Protein AF-X1PTT6-F1 (afdb_monomer)

Secondary structure (DSSP, 8-state):
-EEEEEEEEEETTTEEEEEEEEEEE--SSHHHHHHHHHHHTT--GGGSHHHHHHHHTTSS-TT----TT-------BPPHHHHHHHHHHHHHHHHHHHHHHHHHHHHHHHHHHHHHHHHHHHSS---TTS----HHHHHHHHHHHHHHHHHHHHHHHS--

Solvent-accessible surface area (backbone atoms only — not comparable to full-atom values): 9635 Å² total; per-residue (Å²): 112,47,84,27,49,67,40,65,29,44,53,44,96,81,70,31,53,80,39,84,61,71,40,76,48,79,58,92,47,71,67,59,42,52,38,50,53,27,50,53,59,68,38,61,44,73,74,39,72,66,54,33,49,36,48,74,69,66,74,53,71,86,76,73,77,81,74,82,86,72,73,91,53,85,62,54,70,53,58,69,65,59,57,50,51,50,52,52,49,52,53,49,48,56,59,46,46,64,60,42,50,66,52,49,54,52,50,49,51,52,50,53,50,50,52,51,51,46,36,72,74,64,77,57,86,87,72,98,85,65,82,89,82,55,73,70,58,52,53,55,50,52,52,48,62,64,46,46,61,55,53,55,49,52,57,62,64,67,70,114

Radius of gyration: 27.52 Å; Cα contacts (8 Å, |Δi|>4): 112; chains: 1; bounding box: 40×68×64 Å

pLDDT: mean 74.13, std 15.96, range [41.75, 94.25]

Mean predicted aligned error: 15.8 Å

Structure (mmCIF, N/CA/C/O backbone):
data_AF-X1PTT6-F1
#
_entry.id   AF-X1PTT6-F1
#
loop_
_atom_site.group_PDB
_atom_site.id
_atom_site.type_symbol
_atom_site.label_atom_id
_atom_site.label_alt_id
_atom_site.label_comp_id
_atom_site.label_asym_id
_atom_site.label_entity_id
_atom_site.label_seq_id
_atom_site.pdbx_PDB_ins_code
_atom_site.Cartn_x
_atom_site.Cartn_y
_atom_site.Cartn_z
_atom_site.occupancy
_atom_site.B_iso_or_equiv
_atom_site.auth_seq_id
_atom_site.auth_comp_id
_atom_site.auth_asym_id
_atom_site.auth_atom_id
_atom_site.pdbx_PDB_model_num
ATOM 1 N N . VAL A 1 1 ? -16.752 -2.953 -1.616 1.00 89.94 1 VAL A N 1
ATOM 2 C CA . VAL A 1 1 ? -16.336 -4.168 -2.357 1.00 89.94 1 VAL A CA 1
ATOM 3 C C . VAL A 1 1 ? -14.843 -4.096 -2.610 1.00 89.94 1 VAL A C 1
ATOM 5 O O . VAL A 1 1 ? -14.376 -3.036 -3.015 1.00 89.94 1 VAL A O 1
ATOM 8 N N . VAL A 1 2 ? -14.113 -5.180 -2.359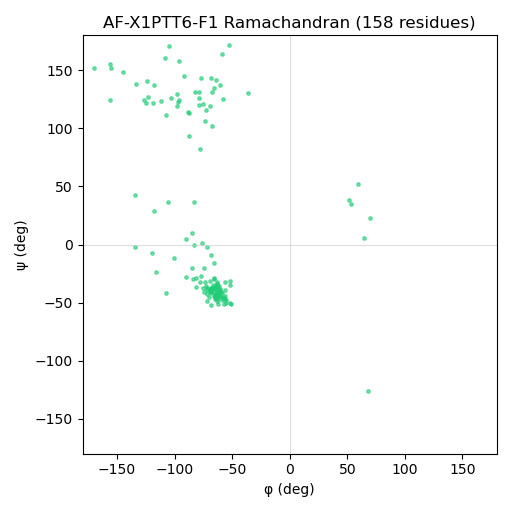 1.00 92.38 2 VAL A N 1
ATOM 9 C CA . VAL A 1 2 ? -12.686 -5.317 -2.683 1.00 92.38 2 VAL A CA 1
ATOM 10 C C . VAL A 1 2 ? -12.516 -6.539 -3.576 1.00 92.38 2 VAL A C 1
ATOM 12 O O . VAL A 1 2 ? -12.976 -7.627 -3.229 1.00 92.38 2 VAL A O 1
ATOM 15 N N . ASP A 1 3 ? -11.861 -6.339 -4.716 1.00 93.50 3 ASP A N 1
ATOM 16 C CA . ASP A 1 3 ? -11.485 -7.404 -5.641 1.00 93.50 3 ASP A CA 1
ATOM 17 C C . ASP A 1 3 ? -10.030 -7.814 -5.395 1.00 93.50 3 ASP A C 1
ATOM 19 O O . ASP A 1 3 ? -9.114 -6.991 -5.436 1.00 93.50 3 ASP A O 1
ATOM 23 N N . GLY A 1 4 ? -9.845 -9.097 -5.112 1.00 90.94 4 GLY A N 1
ATOM 24 C CA . GLY A 1 4 ? -8.566 -9.765 -4.973 1.00 90.94 4 GLY A CA 1
ATOM 25 C C . GLY A 1 4 ? -8.567 -11.095 -5.720 1.00 90.94 4 GLY A C 1
ATOM 26 O O . GLY A 1 4 ? -8.078 -12.091 -5.180 1.00 90.94 4 GLY A O 1
ATOM 27 N N . ILE A 1 5 ? -9.116 -11.168 -6.937 1.00 92.88 5 ILE 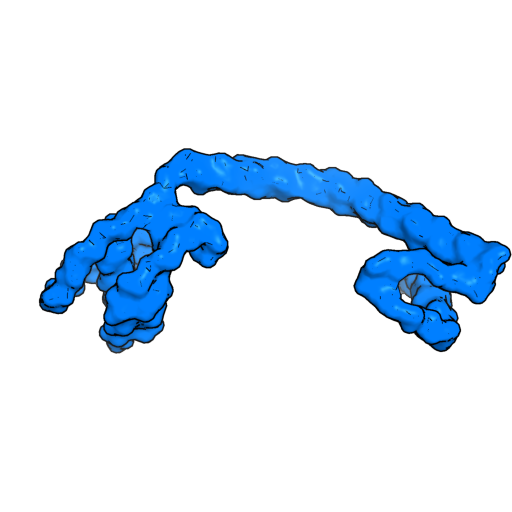A N 1
ATOM 28 C CA . ILE A 1 5 ? -8.956 -12.360 -7.791 1.00 92.88 5 ILE A CA 1
ATOM 29 C C . ILE A 1 5 ? -7.463 -12.610 -8.051 1.00 92.88 5 ILE A C 1
ATOM 31 O O . ILE A 1 5 ? -6.961 -13.717 -7.821 1.00 92.88 5 ILE A O 1
ATOM 35 N N . TYR A 1 6 ? -6.744 -11.549 -8.420 1.00 92.44 6 TYR A N 1
ATOM 36 C CA . TYR A 1 6 ? -5.285 -11.504 -8.475 1.00 92.44 6 TYR A CA 1
ATOM 37 C C . TYR A 1 6 ? -4.764 -10.440 -7.509 1.00 92.44 6 TYR A C 1
ATOM 39 O O . TYR A 1 6 ? -5.089 -9.262 -7.629 1.00 92.44 6 TYR A O 1
ATOM 47 N N . SER A 1 7 ? -3.931 -10.866 -6.567 1.00 91.94 7 SER A N 1
ATOM 48 C CA . SER A 1 7 ? -3.203 -10.000 -5.641 1.00 91.94 7 SER A CA 1
ATOM 49 C C . SER A 1 7 ? -1.732 -9.903 -6.041 1.00 91.94 7 SER A C 1
ATOM 51 O O . SER A 1 7 ? -1.262 -10.645 -6.903 1.00 91.94 7 SER A O 1
ATOM 53 N N . MET A 1 8 ? -0.983 -9.003 -5.404 1.00 91.94 8 MET A N 1
ATOM 54 C CA . MET A 1 8 ? 0.457 -8.858 -5.627 1.00 91.94 8 MET A CA 1
ATOM 55 C C . MET A 1 8 ? 1.237 -8.991 -4.324 1.00 91.94 8 MET A C 1
ATOM 57 O O . MET A 1 8 ? 0.831 -8.460 -3.289 1.00 91.94 8 MET A O 1
ATOM 61 N N . GLU A 1 9 ? 2.383 -9.656 -4.399 1.00 90.50 9 GLU A N 1
ATOM 62 C CA . GLU A 1 9 ? 3.334 -9.816 -3.301 1.00 90.50 9 GLU A CA 1
ATOM 63 C C . GLU A 1 9 ? 4.606 -8.993 -3.516 1.00 90.50 9 GLU A C 1
ATOM 65 O O . GLU A 1 9 ? 4.934 -8.580 -4.627 1.00 90.50 9 GLU A O 1
ATOM 70 N N . GLY A 1 10 ? 5.350 -8.732 -2.441 1.00 88.50 10 GLY A N 1
ATOM 71 C CA . GLY A 1 10 ? 6.613 -8.005 -2.520 1.00 88.50 10 GLY A CA 1
ATOM 72 C C . GLY A 1 10 ? 6.429 -6.535 -2.907 1.00 88.50 10 GLY A C 1
ATOM 73 O O . GLY A 1 10 ? 5.710 -5.794 -2.233 1.00 88.50 10 GLY A O 1
ATOM 74 N N . ALA A 1 11 ? 7.128 -6.084 -3.952 1.00 84.25 11 ALA A N 1
ATOM 75 C CA . ALA A 1 11 ? 7.203 -4.678 -4.367 1.00 84.25 11 ALA A CA 1
ATOM 76 C C . ALA A 1 11 ? 6.010 -4.222 -5.239 1.00 84.25 11 ALA A C 1
ATOM 78 O O . ALA A 1 11 ? 6.152 -3.397 -6.147 1.00 84.25 11 ALA A O 1
ATOM 79 N N . GLY A 1 12 ? 4.810 -4.727 -4.938 1.00 82.38 12 GLY A N 1
ATOM 80 C CA . GLY A 1 12 ? 3.568 -4.249 -5.543 1.00 82.38 12 GLY A CA 1
ATOM 81 C C . GLY A 1 12 ? 3.315 -2.748 -5.285 1.00 82.38 12 GLY A C 1
ATOM 82 O O . GLY A 1 12 ? 3.940 -2.138 -4.409 1.00 82.38 12 GLY A O 1
ATOM 83 N N . PRO A 1 13 ? 2.403 -2.106 -6.038 1.00 79.94 13 PRO A N 1
ATOM 84 C CA . PRO A 1 13 ? 1.510 -2.688 -7.046 1.00 79.94 13 PRO A CA 1
ATOM 85 C C . PRO A 1 13 ? 2.091 -2.708 -8.475 1.00 79.94 13 PRO A C 1
ATOM 87 O O . PRO A 1 13 ? 1.376 -3.029 -9.412 1.00 79.94 13 PRO A O 1
ATOM 90 N N . SER A 1 14 ? 3.348 -2.302 -8.679 1.00 81.25 14 SER A N 1
ATOM 91 C CA . SER A 1 14 ? 3.949 -2.224 -10.025 1.00 81.25 14 SER A CA 1
ATOM 92 C C . SER A 1 14 ? 4.985 -3.314 -10.279 1.00 81.25 14 SER A C 1
ATOM 94 O O . SER A 1 14 ? 4.970 -3.909 -11.346 1.00 81.25 14 SER A O 1
ATOM 96 N N . ASP A 1 15 ? 5.831 -3.605 -9.287 1.00 84.38 15 ASP A N 1
ATOM 97 C CA . ASP A 1 15 ? 6.974 -4.522 -9.415 1.00 84.38 15 ASP A CA 1
ATOM 98 C C . ASP A 1 15 ? 6.826 -5.730 -8.469 1.00 84.38 15 ASP A C 1
ATOM 100 O O . ASP A 1 15 ? 7.803 -6.249 -7.933 1.00 84.38 15 ASP A O 1
ATOM 104 N N . GLY A 1 16 ? 5.583 -6.108 -8.164 1.00 85.81 16 GLY A N 1
ATOM 105 C CA . GLY A 1 16 ? 5.266 -7.234 -7.286 1.00 85.81 16 GLY A CA 1
ATOM 106 C C . GLY A 1 16 ? 4.971 -8.515 -8.058 1.00 85.81 16 GLY A C 1
ATOM 107 O O . GLY A 1 16 ? 4.561 -8.466 -9.216 1.00 85.81 16 GLY A O 1
ATOM 108 N N . ASP A 1 17 ? 5.117 -9.653 -7.387 1.00 90.62 17 ASP A N 1
ATOM 109 C CA . ASP A 1 17 ? 4.796 -10.959 -7.959 1.00 90.62 17 ASP A CA 1
ATOM 110 C C . ASP A 1 17 ? 3.278 -11.174 -7.923 1.00 90.62 17 ASP A C 1
ATOM 112 O O . ASP A 1 17 ? 2.650 -11.049 -6.868 1.00 90.62 17 ASP A O 1
ATOM 116 N N . LEU A 1 18 ? 2.669 -11.482 -9.071 1.00 92.25 18 LEU A N 1
ATOM 117 C CA . LEU A 1 18 ? 1.240 -11.788 -9.151 1.00 92.25 18 LEU A CA 1
ATOM 118 C C . LEU A 1 18 ? 0.931 -13.108 -8.437 1.00 92.25 18 LEU A C 1
ATOM 120 O O . LEU A 1 18 ? 1.544 -14.141 -8.707 1.00 92.25 18 LEU A O 1
ATOM 124 N N . ARG A 1 19 ? -0.091 -13.092 -7.583 1.00 90.44 19 ARG A N 1
ATOM 125 C CA . ARG A 1 19 ? -0.613 -14.262 -6.879 1.00 90.44 19 ARG A CA 1
ATOM 126 C C . ARG A 1 19 ? -2.112 -14.375 -7.110 1.00 90.44 19 ARG A C 1
ATOM 128 O O . ARG A 1 19 ? -2.868 -13.463 -6.790 1.00 90.44 19 ARG A O 1
ATOM 135 N N . LYS A 1 20 ? -2.561 -15.521 -7.623 1.00 92.38 20 LYS A N 1
ATOM 136 C CA . LYS A 1 20 ? -3.992 -15.822 -7.723 1.00 92.38 20 LYS A CA 1
ATOM 137 C C . LYS A 1 20 ? -4.541 -16.111 -6.324 1.00 92.38 20 LYS A C 1
ATOM 139 O O . LYS A 1 20 ? -4.111 -17.068 -5.683 1.00 92.38 20 LYS A O 1
ATOM 144 N N . THR A 1 21 ? -5.448 -15.264 -5.851 1.00 91.44 21 THR A N 1
ATOM 145 C CA . THR A 1 21 ? -6.006 -15.321 -4.489 1.00 91.44 21 THR A CA 1
ATOM 146 C C . THR A 1 21 ? -7.507 -15.600 -4.475 1.00 91.44 21 THR A C 1
ATOM 148 O O . THR A 1 21 ? -7.982 -16.164 -3.496 1.00 91.44 21 THR A O 1
ATOM 151 N N . ASN A 1 22 ? -8.235 -15.297 -5.562 1.00 92.38 22 ASN A N 1
ATOM 152 C CA . ASN A 1 22 ? -9.681 -15.546 -5.700 1.00 92.38 22 ASN A CA 1
ATOM 153 C C . ASN A 1 22 ? -10.519 -14.990 -4.531 1.00 92.38 22 ASN A C 1
ATOM 155 O O . ASN A 1 22 ? -11.468 -15.627 -4.079 1.00 92.38 22 ASN A O 1
ATOM 159 N N . ILE A 1 23 ? -10.156 -13.812 -4.025 1.00 89.88 23 ILE A N 1
ATOM 160 C CA . ILE A 1 23 ? -10.853 -13.160 -2.915 1.00 89.88 23 ILE A CA 1
ATOM 161 C C . ILE A 1 23 ? -11.813 -12.127 -3.487 1.00 89.88 23 ILE A C 1
ATOM 163 O O . ILE A 1 23 ? -11.409 -11.262 -4.259 1.00 89.88 23 ILE A O 1
ATOM 167 N N . LEU A 1 24 ? -13.064 -12.182 -3.053 1.00 91.69 24 LEU A N 1
ATOM 168 C CA . LEU A 1 24 ? -14.020 -11.097 -3.215 1.00 91.69 24 LEU A CA 1
ATOM 169 C C . LEU A 1 24 ? -14.553 -10.754 -1.832 1.00 91.69 24 LEU A C 1
ATOM 171 O O . LEU A 1 24 ? -15.088 -11.617 -1.139 1.00 91.69 24 LEU A O 1
ATOM 175 N N . LEU A 1 25 ? -14.372 -9.504 -1.421 1.00 91.06 25 LEU A N 1
ATOM 176 C CA . LEU A 1 25 ? -14.833 -9.027 -0.126 1.00 91.06 25 LEU A CA 1
ATOM 177 C C . LEU A 1 25 ? -15.967 -8.025 -0.325 1.00 91.06 25 LEU A C 1
ATOM 179 O O . LEU A 1 25 ? -15.815 -6.995 -0.991 1.00 91.06 25 LEU A O 1
ATOM 183 N N . PHE A 1 26 ? -17.095 -8.325 0.302 1.00 92.00 26 PHE A N 1
ATOM 184 C CA . PHE A 1 26 ? -18.283 -7.489 0.331 1.00 92.00 26 PHE A CA 1
ATOM 185 C C . PHE A 1 26 ? -18.557 -7.108 1.780 1.00 92.00 26 PHE A C 1
ATOM 187 O O . PHE A 1 26 ? -18.435 -7.940 2.672 1.00 92.00 26 PHE A O 1
ATOM 194 N N . GLY A 1 27 ? -18.902 -5.848 1.996 1.00 89.56 27 GLY A N 1
ATOM 195 C CA . GLY A 1 27 ? -19.252 -5.322 3.303 1.00 89.56 27 GLY A CA 1
ATOM 196 C C . GLY A 1 27 ? -20.144 -4.104 3.134 1.00 89.56 27 GLY A C 1
ATOM 197 O O . GLY A 1 27 ? -20.089 -3.425 2.101 1.00 89.56 27 GLY A O 1
ATOM 198 N N . ASP A 1 28 ? -20.984 -3.884 4.132 1.00 91.50 28 ASP A N 1
ATOM 199 C CA . ASP A 1 28 ? -21.899 -2.755 4.286 1.00 91.50 28 ASP A CA 1
ATOM 200 C C . ASP A 1 28 ? -21.242 -1.583 5.035 1.00 91.50 28 ASP 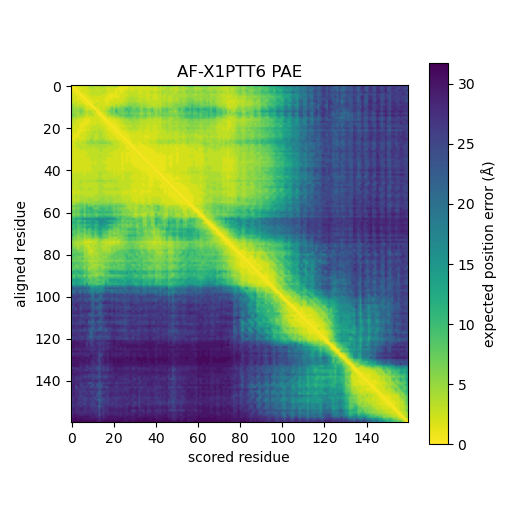A C 1
ATOM 202 O O . ASP A 1 28 ? -21.550 -0.426 4.749 1.00 91.50 28 ASP A O 1
ATOM 206 N N . ASP A 1 29 ? -20.268 -1.865 5.907 1.00 90.31 29 ASP A N 1
ATOM 207 C CA . ASP A 1 29 ? -19.363 -0.871 6.485 1.00 90.31 29 ASP A CA 1
ATOM 208 C C . ASP A 1 29 ? -18.007 -0.838 5.736 1.00 90.31 29 ASP A C 1
ATOM 210 O O . ASP A 1 29 ? -17.261 -1.829 5.710 1.00 90.31 29 ASP A O 1
ATOM 214 N N . PRO A 1 30 ? -17.624 0.304 5.128 1.00 90.75 30 PRO A N 1
ATOM 215 C CA . PRO A 1 30 ? -16.325 0.447 4.473 1.00 90.75 30 PRO A CA 1
ATOM 216 C C . PRO A 1 30 ? -15.135 0.323 5.438 1.00 90.75 30 PRO A C 1
ATOM 218 O O . PRO A 1 30 ? -14.078 -0.168 5.038 1.00 90.75 30 PRO A O 1
ATOM 221 N N . ILE A 1 31 ? -15.275 0.737 6.701 1.00 92.31 31 ILE A N 1
ATOM 222 C CA . ILE A 1 31 ? -14.194 0.665 7.693 1.00 92.31 31 ILE A CA 1
ATOM 223 C C . ILE A 1 31 ? -13.950 -0.790 8.094 1.00 92.31 31 ILE A C 1
ATOM 225 O O . ILE A 1 31 ? -12.801 -1.240 8.081 1.00 92.31 31 ILE A O 1
ATOM 229 N N . ALA A 1 32 ? -15.020 -1.519 8.413 1.00 90.88 32 ALA A N 1
ATOM 230 C CA . ALA A 1 32 ? -15.004 -2.962 8.639 1.00 90.88 32 ALA A CA 1
ATOM 231 C C . ALA A 1 32 ? -14.334 -3.706 7.476 1.00 90.88 32 ALA A C 1
ATOM 233 O O . ALA A 1 32 ? -13.373 -4.456 7.665 1.00 90.88 32 ALA A O 1
ATOM 234 N N . THR A 1 33 ? -14.770 -3.401 6.251 1.00 92.00 33 THR A N 1
ATOM 235 C CA . THR A 1 33 ? -14.229 -3.982 5.016 1.00 92.00 33 THR A CA 1
ATOM 236 C C . THR A 1 33 ? -12.712 -3.783 4.918 1.00 92.00 33 THR A C 1
ATOM 238 O O . THR A 1 33 ? -11.969 -4.739 4.686 1.00 92.00 33 THR A O 1
ATOM 241 N N . ASP A 1 34 ? -12.216 -2.568 5.160 1.00 93.31 34 ASP A N 1
ATOM 242 C CA . ASP A 1 34 ? -10.778 -2.274 5.137 1.00 93.31 34 ASP A CA 1
ATOM 243 C C . ASP A 1 34 ? -10.008 -2.984 6.267 1.00 93.31 34 ASP A C 1
ATOM 245 O O . ASP A 1 34 ? -8.861 -3.409 6.079 1.00 93.31 34 ASP A O 1
ATOM 249 N N . VAL A 1 35 ? -10.617 -3.135 7.448 1.00 92.75 35 VAL A N 1
ATOM 250 C CA . VAL A 1 35 ? -10.038 -3.888 8.574 1.00 92.75 35 VAL A CA 1
ATOM 251 C C . VAL A 1 35 ? -9.876 -5.362 8.213 1.00 92.75 35 VAL A C 1
ATOM 253 O O . VAL A 1 35 ? -8.809 -5.936 8.459 1.00 92.75 35 VAL A O 1
ATOM 256 N N . VAL A 1 36 ? -10.902 -5.969 7.616 1.00 91.44 36 VAL A N 1
ATOM 257 C CA . VAL A 1 36 ? -10.873 -7.360 7.149 1.00 91.44 36 VAL A CA 1
ATOM 258 C C . VAL A 1 36 ? -9.836 -7.525 6.038 1.00 91.44 36 VAL A C 1
ATOM 260 O O . VAL A 1 36 ? -8.999 -8.425 6.124 1.00 91.44 36 VAL A O 1
ATOM 263 N N . ALA A 1 37 ? -9.789 -6.616 5.061 1.00 91.88 37 ALA A N 1
ATOM 264 C CA . ALA A 1 37 ? -8.780 -6.631 4.002 1.00 91.88 37 ALA A CA 1
ATOM 265 C C . ALA A 1 37 ? -7.345 -6.536 4.558 1.00 91.88 37 ALA A C 1
ATOM 267 O O . ALA A 1 37 ? -6.456 -7.278 4.133 1.00 91.88 37 ALA A O 1
ATOM 268 N N . ALA A 1 38 ? -7.107 -5.678 5.557 1.00 91.75 38 ALA A N 1
ATOM 269 C CA . ALA A 1 38 ? -5.815 -5.589 6.239 1.00 91.75 38 ALA A CA 1
ATOM 270 C C . ALA A 1 38 ? -5.432 -6.908 6.928 1.00 91.75 38 ALA A C 1
ATOM 272 O O . ALA A 1 38 ? -4.291 -7.360 6.794 1.00 91.75 38 ALA A O 1
ATOM 273 N N . LYS A 1 39 ? -6.387 -7.545 7.619 1.00 90.06 39 LYS A N 1
ATOM 274 C CA . LYS A 1 39 ? -6.192 -8.850 8.268 1.00 90.06 39 LYS A CA 1
ATOM 275 C C . LYS A 1 39 ? -5.889 -9.953 7.245 1.00 90.06 39 LYS A C 1
ATOM 277 O O . LYS A 1 39 ? -4.934 -10.693 7.462 1.00 90.06 39 LYS A O 1
ATOM 282 N N . ILE A 1 40 ? -6.614 -10.004 6.121 1.00 90.25 40 ILE A N 1
ATOM 283 C CA . ILE A 1 40 ? -6.359 -10.926 4.995 1.00 90.25 40 ILE A CA 1
ATOM 284 C C . ILE A 1 40 ? -4.921 -10.772 4.479 1.00 90.25 40 ILE A C 1
ATOM 286 O O . ILE A 1 40 ? -4.231 -11.766 4.280 1.00 90.25 40 ILE A O 1
ATOM 290 N N . MET A 1 41 ? -4.433 -9.537 4.325 1.00 89.44 41 MET A N 1
ATOM 291 C CA . MET A 1 41 ? -3.053 -9.258 3.894 1.00 89.44 41 MET A CA 1
ATOM 292 C C . MET A 1 41 ? -1.980 -9.565 4.964 1.00 89.44 41 MET A C 1
ATOM 294 O O . MET A 1 41 ? -0.788 -9.357 4.724 1.00 89.44 41 MET A O 1
ATOM 298 N N . GLY A 1 42 ? -2.364 -10.003 6.168 1.00 88.62 42 GLY A N 1
ATOM 299 C CA . GLY A 1 42 ? -1.440 -10.206 7.290 1.00 88.62 42 GLY A CA 1
ATOM 300 C C . GLY A 1 42 ? -0.887 -8.897 7.872 1.00 88.62 42 GLY A C 1
ATOM 301 O O . GLY A 1 42 ? 0.183 -8.871 8.491 1.00 88.62 42 GLY A O 1
ATOM 302 N N . ILE A 1 43 ? -1.585 -7.779 7.667 1.00 89.56 43 ILE A N 1
ATOM 303 C CA . ILE A 1 43 ? -1.195 -6.455 8.152 1.00 89.56 43 ILE A CA 1
ATOM 304 C C . ILE A 1 43 ? -2.055 -6.107 9.365 1.00 89.56 43 ILE A C 1
ATOM 306 O O . ILE A 1 43 ? -3.280 -6.080 9.307 1.00 89.56 43 ILE A O 1
ATOM 310 N N . LYS A 1 44 ? -1.414 -5.758 10.488 1.00 90.38 44 LYS A N 1
ATOM 311 C CA . LYS A 1 44 ? -2.139 -5.225 11.652 1.00 90.38 44 LYS A CA 1
ATOM 312 C C . LYS A 1 44 ? -2.917 -3.964 11.231 1.00 90.38 44 LYS A C 1
ATOM 314 O O . LYS A 1 44 ? -2.260 -3.017 10.792 1.00 90.38 44 LYS A O 1
ATOM 319 N N . PRO A 1 45 ? -4.247 -3.874 11.441 1.00 92.44 45 PRO A N 1
ATOM 320 C CA . PRO A 1 45 ? -5.041 -2.702 11.051 1.00 92.44 45 PRO A CA 1
ATOM 321 C C . PRO A 1 45 ? -4.473 -1.373 11.572 1.00 92.44 45 PRO A C 1
ATOM 323 O O . PRO A 1 45 ? -4.447 -0.369 10.870 1.00 92.44 45 PRO A O 1
ATOM 326 N N . SER A 1 46 ? -3.887 -1.372 12.773 1.00 90.94 46 SER A N 1
ATOM 327 C CA . SER A 1 46 ? -3.235 -0.197 13.373 1.00 90.94 46 SER A CA 1
ATOM 328 C C . SER A 1 46 ? -1.976 0.301 12.643 1.00 90.94 46 SER A C 1
ATOM 330 O O . SER A 1 46 ? -1.536 1.426 12.893 1.00 90.94 46 SER A O 1
ATOM 332 N N . ARG A 1 47 ? -1.378 -0.507 11.757 1.00 91.06 47 ARG A N 1
ATOM 333 C CA . ARG A 1 47 ? -0.251 -0.105 10.897 1.00 91.06 47 ARG A CA 1
ATOM 334 C C . ARG A 1 47 ? -0.714 0.594 9.621 1.00 91.06 47 ARG A C 1
ATOM 336 O O . ARG A 1 47 ? 0.074 1.334 9.034 1.00 91.06 47 ARG A O 1
ATOM 343 N N . VAL A 1 48 ? -1.971 0.409 9.220 1.00 92.81 48 VAL A N 1
ATOM 344 C CA . VAL A 1 48 ? -2.554 1.103 8.070 1.00 92.81 48 VAL A CA 1
ATOM 345 C C . VAL A 1 48 ? -2.849 2.552 8.481 1.00 92.81 48 VAL A C 1
ATOM 347 O O . VAL A 1 48 ? -3.591 2.772 9.441 1.00 92.81 48 VAL A O 1
ATOM 350 N N . PRO A 1 49 ? -2.279 3.572 7.806 1.00 93.19 49 PRO A N 1
ATOM 351 C CA . PRO A 1 49 ? -2.397 4.963 8.245 1.00 93.19 49 PRO A CA 1
ATOM 352 C C . PRO A 1 49 ? -3.839 5.451 8.402 1.00 93.19 49 PRO A C 1
ATOM 354 O O . PRO A 1 49 ? -4.127 6.164 9.361 1.00 93.19 49 PRO A O 1
ATOM 357 N N . VAL A 1 50 ? -4.727 5.049 7.489 1.00 93.81 50 VAL A N 1
ATOM 358 C CA . VAL A 1 50 ? -6.143 5.443 7.485 1.00 93.81 50 VAL A CA 1
ATOM 359 C C . VAL A 1 50 ? -6.879 4.823 8.675 1.00 93.81 50 VAL A C 1
ATOM 361 O O . VAL A 1 50 ? -7.437 5.552 9.491 1.00 93.81 50 VAL A O 1
ATOM 364 N N . LEU A 1 51 ? -6.777 3.506 8.867 1.00 94.25 51 LEU A N 1
ATOM 365 C CA . LEU A 1 51 ? -7.404 2.807 9.998 1.00 94.25 51 LEU A CA 1
ATOM 366 C C . LEU A 1 51 ? -6.848 3.268 11.352 1.00 94.25 51 LEU A C 1
ATOM 368 O O . LEU A 1 51 ? -7.580 3.410 12.331 1.00 94.25 51 LEU A O 1
ATOM 372 N N . ARG A 1 52 ? -5.556 3.606 11.418 1.00 94.00 52 ARG A N 1
ATOM 373 C CA . ARG A 1 52 ? -4.969 4.220 12.615 1.00 94.00 52 ARG A CA 1
ATOM 374 C C . ARG A 1 52 ? -5.622 5.562 12.957 1.00 94.00 52 ARG A C 1
ATOM 376 O O . ARG A 1 52 ? -5.803 5.857 14.138 1.00 94.00 52 ARG A O 1
ATOM 383 N N . LEU A 1 53 ? -5.964 6.377 11.956 1.00 93.81 53 LEU A N 1
ATOM 384 C CA . LEU A 1 53 ? -6.682 7.638 12.169 1.00 93.81 53 LEU A CA 1
ATOM 385 C C . LEU A 1 53 ? -8.121 7.396 12.628 1.00 93.81 53 LEU A C 1
ATOM 387 O O . LEU A 1 53 ? -8.562 8.082 13.547 1.00 93.81 53 LEU A O 1
ATOM 391 N N . VAL A 1 54 ? -8.810 6.410 12.050 1.00 92.88 54 VAL A N 1
ATOM 392 C CA . VAL A 1 54 ? -10.154 5.980 12.476 1.00 92.88 54 VAL A CA 1
ATOM 393 C C . VAL A 1 54 ? -10.155 5.611 13.959 1.00 92.88 54 VAL A C 1
ATOM 395 O O . VAL A 1 54 ? -10.928 6.179 14.732 1.00 92.88 54 VAL A O 1
ATOM 398 N N . LYS A 1 55 ? -9.211 4.759 14.383 1.00 90.75 55 LYS A N 1
ATOM 399 C CA . LYS A 1 55 ? -9.048 4.386 15.796 1.00 90.75 55 LYS A CA 1
ATOM 400 C C . LYS A 1 55 ? -8.744 5.595 16.679 1.00 90.75 55 LYS A C 1
ATOM 402 O O . LYS A 1 55 ? -9.333 5.740 17.745 1.00 90.75 55 LYS A O 1
ATOM 407 N N . LYS A 1 56 ? -7.844 6.487 16.242 1.00 92.38 56 LYS A N 1
ATOM 408 C CA . LYS A 1 56 ? -7.494 7.707 16.995 1.00 92.38 56 LYS A CA 1
ATOM 409 C C . LYS A 1 56 ? -8.701 8.629 17.184 1.00 92.38 56 LYS A C 1
ATOM 411 O O . LYS A 1 56 ? -8.835 9.235 18.241 1.00 92.38 56 LYS A O 1
ATOM 416 N N . LYS A 1 57 ? -9.562 8.733 16.171 1.00 93.50 57 LYS A N 1
ATOM 417 C CA . LYS A 1 57 ? -10.790 9.534 16.208 1.00 93.50 57 LYS A CA 1
ATOM 418 C C . LYS A 1 57 ? -11.971 8.815 16.874 1.00 93.50 57 LYS A C 1
ATOM 420 O O . LYS A 1 57 ? -13.030 9.419 16.963 1.00 93.50 57 LYS A O 1
ATOM 425 N N . ARG A 1 58 ? -11.797 7.567 17.340 1.00 87.75 58 ARG A N 1
ATOM 426 C CA . ARG A 1 58 ? -12.853 6.726 17.938 1.00 87.75 58 ARG A CA 1
ATOM 427 C C . ARG A 1 58 ? -14.093 6.587 17.041 1.00 87.75 58 ARG A C 1
ATOM 429 O O . ARG A 1 58 ? -15.207 6.536 17.537 1.00 87.75 58 ARG A O 1
ATOM 436 N N . ILE A 1 59 ? -13.881 6.546 15.724 1.00 87.38 59 ILE A N 1
ATOM 437 C CA . ILE A 1 59 ? -14.971 6.429 14.742 1.00 87.38 59 ILE A CA 1
ATOM 438 C C . ILE A 1 59 ? -15.523 4.997 14.712 1.00 87.38 59 ILE A C 1
ATOM 440 O O . ILE A 1 59 ? -16.719 4.810 14.552 1.00 87.38 59 ILE A O 1
ATOM 444 N N . SER A 1 60 ? -14.655 3.993 14.863 1.00 85.31 60 SER A N 1
ATOM 445 C CA . SER A 1 60 ? -15.031 2.577 14.873 1.00 85.31 60 SER A CA 1
ATOM 446 C C . SER A 1 60 ? -13.982 1.751 15.628 1.00 85.31 60 SER A C 1
ATOM 448 O O . SER A 1 60 ? -12.816 2.167 15.744 1.00 85.31 60 SER A O 1
ATOM 450 N N . ASP A 1 61 ? -14.395 0.600 16.161 1.00 83.19 61 ASP A N 1
ATOM 451 C CA . ASP A 1 61 ? -13.507 -0.360 16.811 1.00 83.19 61 ASP A CA 1
ATOM 452 C C . ASP A 1 61 ? -12.923 -1.346 15.791 1.00 83.19 61 ASP A C 1
ATOM 454 O O . ASP A 1 61 ? -13.601 -2.216 15.256 1.00 83.19 61 ASP A O 1
ATOM 458 N N . LEU A 1 62 ? -11.608 -1.257 15.577 1.00 83.88 62 LEU A N 1
ATOM 459 C CA . LEU A 1 62 ? -10.886 -2.113 14.631 1.00 83.88 62 LEU A CA 1
ATOM 460 C C . LEU A 1 62 ? -10.811 -3.594 15.062 1.00 83.88 62 LEU A C 1
ATOM 462 O O . LEU A 1 62 ? -10.306 -4.423 14.299 1.00 83.88 62 LEU A O 1
ATOM 466 N N . ASN A 1 63 ? -11.216 -3.927 16.292 1.00 79.06 63 ASN A N 1
ATOM 467 C CA . ASN A 1 63 ? -11.130 -5.281 16.840 1.00 79.06 63 ASN A CA 1
ATOM 468 C C . ASN A 1 63 ? -12.455 -6.056 16.798 1.00 79.06 63 ASN A C 1
ATOM 470 O O . ASN A 1 63 ? -12.427 -7.263 17.025 1.00 79.06 63 ASN A O 1
ATOM 474 N N . HIS A 1 64 ? -13.581 -5.397 16.512 1.00 72.38 64 HIS A N 1
ATOM 475 C CA . HIS A 1 64 ? -14.913 -5.989 16.679 1.00 72.38 64 HIS A CA 1
ATOM 476 C C . HIS A 1 64 ? -15.271 -7.033 15.603 1.00 72.38 64 HIS A C 1
ATOM 478 O O . HIS A 1 64 ? -16.101 -7.908 15.822 1.00 72.38 64 HIS A O 1
ATOM 484 N N . GLU A 1 65 ? -14.585 -6.984 14.461 1.00 72.31 65 GLU A N 1
ATOM 485 C CA . GLU A 1 65 ? -14.795 -7.876 13.320 1.00 72.31 65 GLU A CA 1
ATOM 486 C C . GLU A 1 65 ? -14.384 -9.328 13.636 1.00 72.31 65 GLU A C 1
ATOM 488 O O . GLU A 1 65 ? -13.185 -9.665 13.607 1.00 72.31 65 GLU A O 1
ATOM 493 N N . LYS A 1 66 ? -15.375 -10.194 13.898 1.00 66.12 66 LYS A N 1
ATOM 494 C CA . LYS A 1 66 ? -15.223 -11.655 13.840 1.00 66.12 66 LYS A CA 1
ATOM 495 C C . LYS A 1 66 ? -15.279 -12.090 12.383 1.00 66.12 66 LYS A C 1
ATOM 497 O O . LYS A 1 66 ? -16.271 -11.870 11.705 1.00 66.12 66 LYS A O 1
ATOM 502 N N . ILE A 1 67 ? -14.208 -12.720 11.921 1.00 73.06 67 ILE A N 1
ATOM 503 C CA . ILE A 1 67 ? -14.125 -13.222 10.555 1.00 73.06 67 ILE A CA 1
ATOM 504 C C . ILE A 1 67 ? -14.238 -14.734 10.624 1.00 73.06 67 ILE A C 1
ATOM 506 O O . ILE A 1 67 ? -13.350 -15.408 11.150 1.00 73.06 67 ILE A O 1
ATOM 510 N N . GLU A 1 68 ? -15.350 -15.247 10.126 1.00 67.50 68 GLU A N 1
ATOM 511 C CA . GLU A 1 68 ? -15.577 -16.675 9.975 1.00 67.50 68 GLU A CA 1
ATOM 512 C C . GLU A 1 68 ? -14.907 -17.132 8.670 1.00 67.50 68 GLU A C 1
ATOM 514 O O . GLU A 1 68 ? -15.050 -16.483 7.636 1.00 67.50 68 GLU A O 1
ATOM 519 N N . ASN A 1 69 ? -14.121 -18.212 8.715 1.00 69.38 69 ASN A N 1
ATOM 520 C CA . ASN A 1 69 ? -13.451 -18.799 7.543 1.00 69.38 69 ASN A CA 1
ATOM 521 C C . ASN A 1 69 ? -12.487 -17.868 6.785 1.00 69.38 69 ASN A C 1
ATOM 523 O O . ASN A 1 69 ? -12.532 -17.748 5.561 1.00 69.38 69 ASN A O 1
ATOM 527 N N . LEU A 1 70 ? -11.552 -17.246 7.506 1.00 72.38 70 LEU A N 1
ATOM 528 C CA . LEU A 1 70 ? -10.446 -16.514 6.889 1.00 72.38 70 LEU A CA 1
ATOM 529 C C . LEU A 1 70 ? -9.480 -17.506 6.216 1.00 72.38 70 LEU A C 1
ATOM 531 O O . LEU A 1 70 ? -8.887 -18.335 6.915 1.00 72.38 70 LEU A O 1
ATOM 535 N N . PRO A 1 71 ? -9.268 -17.438 4.891 1.00 72.75 71 PRO A N 1
ATOM 536 C CA . PRO A 1 71 ? -8.266 -18.279 4.264 1.00 72.75 71 PRO A CA 1
ATOM 537 C C . PRO A 1 71 ? -6.887 -17.849 4.773 1.00 72.75 71 PRO A C 1
ATOM 539 O O . PRO A 1 71 ? -6.577 -16.656 4.846 1.00 72.75 71 PRO A O 1
ATOM 542 N N . ASN A 1 72 ? -6.050 -18.818 5.140 1.00 76.00 72 ASN A N 1
ATOM 543 C CA . ASN A 1 72 ? -4.729 -18.535 5.691 1.00 76.00 72 ASN A CA 1
ATOM 544 C C . ASN A 1 72 ? -3.740 -18.165 4.575 1.00 76.00 72 ASN A C 1
ATOM 546 O O . ASN A 1 72 ? -2.982 -19.002 4.076 1.00 76.00 72 ASN A O 1
ATOM 550 N N . PHE A 1 73 ? -3.767 -16.902 4.154 1.00 80.94 73 PHE A N 1
ATOM 551 C CA . PHE A 1 73 ? -2.816 -16.375 3.186 1.00 80.94 73 PHE A CA 1
ATOM 552 C C . PHE A 1 73 ? -1.565 -15.836 3.879 1.00 80.94 73 PHE A C 1
ATOM 554 O O . PHE A 1 73 ? -1.580 -14.807 4.551 1.00 80.94 73 PHE A O 1
ATOM 561 N N . HIS A 1 74 ? -0.436 -16.492 3.632 1.00 83.56 74 HIS A N 1
ATOM 562 C CA . HIS A 1 74 ? 0.872 -15.940 3.963 1.00 83.56 74 HIS A CA 1
ATOM 563 C C . HIS A 1 74 ? 1.374 -15.092 2.800 1.00 83.56 74 HIS A C 1
ATOM 565 O O . HIS A 1 74 ? 1.956 -15.627 1.858 1.00 83.56 74 HIS A O 1
ATOM 571 N N . PHE A 1 75 ? 1.106 -13.786 2.843 1.00 85.62 75 PHE A N 1
ATOM 572 C CA . PHE A 1 75 ? 1.622 -12.840 1.855 1.00 85.62 75 PHE A CA 1
ATOM 573 C C . PHE A 1 75 ? 3.084 -12.484 2.139 1.00 85.62 75 PHE A C 1
ATOM 575 O O . PHE A 1 75 ? 3.434 -12.076 3.254 1.00 85.62 75 PHE A O 1
ATOM 582 N N . LYS A 1 76 ? 3.943 -12.557 1.117 1.00 87.19 76 LYS A N 1
ATOM 583 C CA . LYS A 1 76 ? 5.317 -12.053 1.212 1.00 87.19 76 LYS A CA 1
ATOM 584 C C . LYS A 1 76 ? 5.312 -10.525 1.180 1.00 87.19 76 LYS A C 1
ATOM 586 O O . LYS A 1 76 ? 5.102 -9.902 0.142 1.00 87.19 76 LYS A O 1
ATOM 591 N N . GLN A 1 77 ? 5.555 -9.902 2.329 1.00 84.25 77 GLN A N 1
ATOM 592 C CA . GLN A 1 77 ? 5.634 -8.444 2.424 1.00 84.25 77 GLN A CA 1
ATOM 593 C C . GLN A 1 77 ? 6.976 -7.935 1.888 1.00 84.25 77 GLN A C 1
ATOM 595 O O . GLN A 1 77 ? 8.025 -8.544 2.115 1.00 84.25 77 GLN A O 1
ATOM 600 N N . ALA A 1 78 ? 6.959 -6.784 1.212 1.00 83.94 78 ALA A N 1
ATOM 601 C CA . ALA A 1 78 ? 8.196 -6.105 0.853 1.00 83.94 78 ALA A CA 1
ATOM 602 C C . ALA A 1 78 ? 8.994 -5.734 2.117 1.00 83.94 78 ALA A C 1
ATOM 604 O O . ALA A 1 78 ? 8.432 -5.223 3.093 1.00 83.94 78 ALA A O 1
ATOM 605 N N . PRO A 1 79 ? 10.319 -5.936 2.107 1.00 83.19 79 PRO A N 1
ATOM 606 C CA . PRO A 1 79 ? 11.147 -5.598 3.248 1.00 83.19 79 PRO A CA 1
ATOM 607 C C . PRO A 1 79 ? 11.210 -4.079 3.435 1.00 83.19 79 PRO A C 1
ATOM 609 O O . PRO A 1 79 ? 11.271 -3.313 2.471 1.00 83.19 79 PRO A O 1
ATOM 612 N N . TRP A 1 80 ? 11.237 -3.622 4.687 1.00 79.56 80 TRP A N 1
ATOM 613 C CA . TRP A 1 80 ? 11.133 -2.201 5.043 1.00 79.56 80 TRP A CA 1
ATOM 614 C C . TRP A 1 80 ? 12.194 -1.302 4.375 1.00 79.56 80 TRP A C 1
ATOM 616 O O . TRP A 1 80 ? 11.910 -0.146 4.046 1.00 79.56 80 TRP A O 1
ATOM 626 N N . TYR A 1 81 ? 13.403 -1.825 4.135 1.00 78.25 81 TYR A N 1
ATOM 627 C CA . TYR A 1 81 ? 14.502 -1.075 3.523 1.00 78.25 81 TYR A CA 1
ATOM 628 C C . TYR A 1 81 ? 14.198 -0.675 2.074 1.00 78.25 81 TYR A C 1
ATOM 630 O O . TYR A 1 81 ? 14.647 0.380 1.629 1.00 78.25 81 TYR A O 1
ATOM 638 N N . SER A 1 82 ? 13.386 -1.459 1.353 1.00 80.69 82 SER A N 1
ATOM 639 C CA . SER A 1 82 ? 12.975 -1.144 -0.021 1.00 80.69 82 SER A CA 1
ATOM 640 C C . SER A 1 82 ? 12.158 0.154 -0.060 1.00 80.69 82 SER A C 1
ATOM 642 O O . SER A 1 82 ? 12.406 1.048 -0.874 1.00 80.69 82 SER A O 1
ATOM 644 N N . PHE A 1 83 ? 11.259 0.330 0.912 1.00 77.31 83 PHE A N 1
ATOM 645 C CA . PHE A 1 83 ? 10.477 1.550 1.078 1.00 77.31 83 PHE A CA 1
ATOM 646 C C . PHE A 1 83 ? 11.340 2.733 1.519 1.00 77.31 83 PHE A C 1
ATOM 648 O O . PHE A 1 83 ? 11.131 3.852 1.037 1.00 77.31 83 PHE A O 1
ATOM 655 N N . ALA A 1 84 ? 12.314 2.508 2.406 1.00 78.81 84 ALA A N 1
ATOM 656 C CA . ALA A 1 84 ? 13.256 3.542 2.828 1.00 78.81 84 ALA A CA 1
ATOM 657 C C . ALA A 1 84 ? 14.087 4.044 1.636 1.00 78.81 84 ALA A C 1
ATOM 659 O O . ALA A 1 84 ? 14.086 5.245 1.354 1.00 78.81 84 ALA A O 1
ATOM 660 N N . ALA A 1 85 ? 14.700 3.133 0.876 1.00 80.19 85 ALA A N 1
ATOM 661 C CA . ALA A 1 85 ? 15.468 3.449 -0.326 1.00 80.19 85 ALA A CA 1
ATOM 662 C C . ALA A 1 85 ? 14.619 4.206 -1.359 1.00 80.19 85 ALA A C 1
ATOM 664 O O . ALA A 1 85 ? 15.032 5.264 -1.836 1.00 80.19 85 ALA A O 1
ATOM 665 N N . ARG A 1 86 ? 13.383 3.757 -1.627 1.00 80.06 86 ARG A N 1
ATOM 666 C CA . ARG A 1 86 ? 12.451 4.453 -2.532 1.00 80.06 86 ARG A CA 1
ATOM 667 C C . ARG A 1 86 ? 12.100 5.857 -2.031 1.00 80.06 86 ARG A C 1
ATOM 669 O O . ARG A 1 86 ? 12.070 6.799 -2.821 1.00 80.06 86 ARG A O 1
ATOM 676 N N . ARG A 1 87 ? 11.885 6.049 -0.724 1.00 81.06 87 ARG A N 1
ATOM 677 C CA . ARG A 1 87 ? 11.644 7.379 -0.125 1.00 81.06 87 ARG A CA 1
ATOM 678 C C . ARG A 1 87 ? 12.854 8.302 -0.276 1.00 81.06 87 ARG A C 1
ATOM 680 O O . ARG A 1 87 ? 12.670 9.477 -0.608 1.00 81.06 87 ARG A O 1
ATOM 687 N N . PHE A 1 88 ? 14.066 7.794 -0.057 1.00 76.50 88 PHE A N 1
ATOM 688 C CA . PHE A 1 88 ? 15.302 8.550 -0.273 1.00 76.50 88 PHE A CA 1
ATOM 689 C C . PHE A 1 88 ? 15.496 8.898 -1.750 1.00 76.50 88 PHE A C 1
ATOM 691 O O . PHE A 1 88 ? 15.711 10.069 -2.068 1.00 76.50 88 PHE A O 1
ATOM 698 N N . GLY A 1 89 ? 15.308 7.932 -2.650 1.00 77.19 89 GLY A N 1
ATOM 699 C CA . GLY A 1 89 ? 15.367 8.129 -4.097 1.00 77.19 89 GLY A CA 1
ATOM 700 C C . GLY A 1 89 ? 14.367 9.176 -4.585 1.00 77.19 89 GLY A C 1
ATOM 701 O O . GLY A 1 89 ? 14.748 10.108 -5.285 1.00 77.19 89 GLY A O 1
ATOM 702 N N . LEU A 1 90 ? 13.110 9.122 -4.135 1.00 79.94 90 LEU A N 1
ATOM 703 C CA . LEU A 1 90 ? 12.090 10.125 -4.467 1.00 79.94 90 LEU A CA 1
ATOM 704 C C . LEU A 1 90 ? 12.435 11.517 -3.915 1.00 79.94 90 LEU A C 1
ATOM 706 O O . LEU A 1 90 ? 12.184 12.526 -4.577 1.00 79.94 90 LEU A O 1
ATOM 710 N N . ARG A 1 91 ? 13.022 11.606 -2.712 1.00 75.69 91 ARG A N 1
ATOM 711 C CA . ARG A 1 91 ? 13.509 12.881 -2.150 1.00 75.69 91 ARG A CA 1
ATOM 712 C C . ARG A 1 91 ? 14.659 13.448 -2.978 1.00 75.69 91 ARG A C 1
ATOM 714 O O . ARG A 1 91 ? 14.651 14.645 -3.277 1.00 75.69 91 ARG A O 1
ATOM 721 N N . TYR A 1 92 ? 15.608 12.603 -3.371 1.00 74.81 92 TYR A N 1
ATOM 722 C CA . TYR A 1 92 ? 16.713 12.985 -4.241 1.00 74.81 92 TYR A CA 1
ATOM 723 C C . TYR A 1 92 ? 16.198 13.424 -5.612 1.00 74.81 92 TYR A C 1
ATOM 725 O O . TYR A 1 92 ? 16.505 14.528 -6.045 1.00 74.81 92 TYR A O 1
ATOM 733 N N . GLN A 1 93 ? 15.318 12.642 -6.239 1.00 73.50 93 GLN A N 1
ATOM 734 C CA . GLN A 1 93 ? 14.714 12.955 -7.531 1.00 73.50 93 GLN A CA 1
ATOM 735 C C . GLN A 1 93 ? 13.912 14.259 -7.485 1.00 73.50 93 GLN A C 1
ATOM 737 O O . GLN A 1 93 ? 14.019 15.051 -8.411 1.00 73.50 93 GLN A O 1
ATOM 742 N N . LYS A 1 94 ? 13.159 14.548 -6.414 1.00 72.19 94 LYS A N 1
ATOM 743 C CA . LYS A 1 94 ? 12.452 15.836 -6.257 1.00 72.19 94 LYS A CA 1
ATOM 744 C C . LYS A 1 94 ? 13.408 17.027 -6.115 1.00 72.19 94 LYS A C 1
ATOM 746 O O . LYS A 1 94 ? 13.122 18.108 -6.631 1.00 72.19 94 LYS A O 1
ATOM 751 N N . ARG A 1 95 ? 14.542 16.855 -5.427 1.00 69.75 95 ARG A N 1
ATOM 752 C CA . ARG A 1 95 ? 15.588 17.892 -5.313 1.00 69.75 95 ARG A CA 1
ATOM 753 C C . ARG A 1 95 ? 16.343 18.074 -6.631 1.00 69.75 95 ARG A C 1
ATOM 755 O O . ARG A 1 95 ? 16.565 19.204 -7.063 1.00 69.75 95 ARG A O 1
ATOM 762 N N . ALA A 1 96 ? 16.674 16.972 -7.293 1.00 61.12 96 ALA A N 1
ATOM 763 C CA . ALA A 1 96 ? 17.334 16.947 -8.585 1.00 61.12 96 ALA A CA 1
ATOM 764 C C . ALA A 1 96 ? 16.429 17.521 -9.676 1.00 61.12 96 ALA A C 1
ATOM 766 O O . ALA A 1 96 ? 16.890 18.364 -10.428 1.00 61.12 96 ALA A O 1
ATOM 767 N N . SER A 1 97 ? 15.140 17.171 -9.726 1.00 58.38 97 SER A N 1
ATOM 768 C CA . SER A 1 97 ? 14.188 17.629 -10.746 1.00 58.38 97 SER A CA 1
ATOM 769 C C . SER A 1 97 ? 13.911 19.128 -10.680 1.00 58.38 97 SER A C 1
ATOM 771 O O . SER A 1 97 ? 13.718 19.733 -11.729 1.00 58.38 97 SER A O 1
ATOM 773 N N . LYS A 1 98 ? 13.992 19.767 -9.502 1.00 59.34 98 LYS A N 1
ATOM 774 C CA . LYS A 1 98 ? 14.003 21.240 -9.395 1.00 59.34 98 LYS A CA 1
ATOM 775 C C . LYS A 1 98 ? 15.218 21.862 -10.100 1.00 59.34 98 LYS A C 1
ATOM 777 O O . LYS A 1 98 ? 15.062 22.850 -10.812 1.00 59.34 98 LYS A O 1
ATOM 782 N N . ARG A 1 99 ? 16.412 21.268 -9.964 1.00 54.50 99 ARG A N 1
ATOM 783 C CA . ARG A 1 99 ? 17.625 21.683 -10.707 1.00 54.50 99 ARG A CA 1
ATOM 784 C C . ARG A 1 99 ? 17.572 21.277 -12.189 1.00 54.50 99 ARG A C 1
ATOM 786 O O . ARG A 1 99 ? 18.018 22.034 -13.046 1.00 54.50 99 ARG A O 1
ATOM 793 N N . TYR A 1 100 ? 16.995 20.116 -12.496 1.00 50.72 100 TYR A N 1
ATOM 794 C CA . TYR A 1 100 ? 16.933 19.525 -13.833 1.00 50.72 100 TYR A CA 1
ATOM 795 C C . TYR A 1 100 ? 15.857 20.161 -14.717 1.00 50.72 100 TYR A C 1
ATOM 797 O O . TYR A 1 100 ? 16.096 20.284 -15.909 1.00 50.72 100 TYR A O 1
ATOM 805 N N . LYS A 1 101 ? 14.716 20.626 -14.181 1.00 56.22 101 LYS A N 1
ATOM 806 C CA . LYS A 1 101 ? 13.686 21.352 -14.957 1.00 56.22 101 LYS A CA 1
ATOM 807 C C . LYS A 1 101 ? 14.282 22.576 -15.654 1.00 56.22 101 LYS A C 1
ATOM 809 O O . LYS A 1 101 ? 14.144 22.709 -16.863 1.00 56.22 101 LYS A O 1
ATOM 814 N N . LYS A 1 102 ? 15.064 23.377 -14.919 1.00 58.31 102 LYS A N 1
ATOM 815 C CA . LYS A 1 102 ? 15.750 24.570 -15.446 1.00 58.31 102 LYS A CA 1
ATOM 816 C C . LYS A 1 102 ? 16.788 24.233 -16.529 1.00 58.31 102 LYS A C 1
ATOM 818 O O . LYS A 1 102 ? 16.973 25.004 -17.464 1.00 58.31 102 LYS A O 1
ATOM 823 N N . LYS A 1 103 ? 17.462 23.079 -16.423 1.00 57.50 103 LYS A N 1
ATOM 824 C CA . LYS A 1 103 ? 18.460 22.610 -17.406 1.00 57.50 103 LYS A CA 1
ATOM 825 C C . LYS A 1 103 ? 17.805 21.945 -18.632 1.00 57.50 103 LYS A C 1
ATOM 827 O O . LYS A 1 103 ? 18.257 22.160 -19.750 1.00 57.50 103 LYS A O 1
ATOM 832 N N . ARG A 1 104 ? 16.706 21.204 -18.437 1.00 50.91 104 ARG A N 1
ATOM 833 C CA . ARG A 1 104 ? 15.914 20.525 -19.479 1.00 50.91 104 ARG A CA 1
ATOM 834 C C . ARG A 1 104 ? 15.112 21.502 -20.334 1.00 50.91 104 ARG A C 1
ATOM 836 O O . ARG A 1 104 ? 15.028 21.285 -21.533 1.00 50.91 104 ARG A O 1
ATOM 843 N N . GLU A 1 105 ? 14.557 22.566 -19.752 1.00 59.28 105 GLU A N 1
ATOM 844 C CA . GLU A 1 105 ? 13.898 23.641 -20.515 1.00 59.28 105 GLU A CA 1
ATOM 845 C C . GLU A 1 105 ? 14.886 24.340 -21.452 1.00 59.28 105 GLU A C 1
ATOM 847 O O . GLU A 1 105 ? 14.577 24.541 -22.622 1.00 59.28 105 GLU A O 1
ATOM 852 N N . ARG A 1 106 ? 16.112 24.608 -20.981 1.00 57.31 106 ARG A N 1
ATOM 853 C CA . ARG A 1 106 ? 17.191 25.149 -21.820 1.00 57.31 106 ARG A CA 1
ATOM 854 C C . ARG A 1 106 ? 17.623 24.175 -22.916 1.00 57.31 106 ARG A C 1
ATOM 856 O O . ARG A 1 106 ? 17.759 24.585 -24.058 1.00 57.31 106 ARG A O 1
ATOM 863 N N . ALA A 1 107 ? 17.795 22.894 -22.592 1.00 57.41 107 ALA A N 1
ATOM 864 C CA . ALA A 1 107 ? 18.176 21.882 -23.578 1.00 57.41 107 ALA A CA 1
ATOM 865 C C . ALA A 1 107 ? 17.087 21.655 -24.645 1.00 57.41 107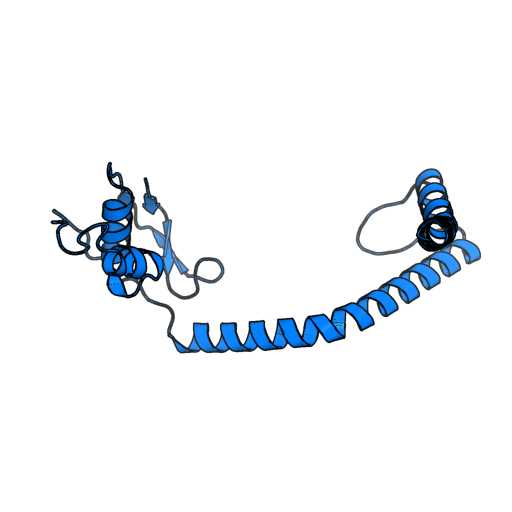 ALA A C 1
ATOM 867 O O . ALA A 1 107 ? 17.411 21.558 -25.823 1.00 57.41 107 ALA A O 1
ATOM 868 N N . LYS A 1 108 ? 15.801 21.631 -24.255 1.00 52.97 108 LYS A N 1
ATOM 869 C CA . LYS A 1 108 ? 14.673 21.575 -25.201 1.00 52.97 108 LYS A CA 1
ATOM 870 C C . LYS A 1 108 ? 14.613 22.817 -26.082 1.00 52.97 108 LYS A C 1
ATOM 872 O O . LYS A 1 108 ? 14.531 22.670 -27.288 1.00 52.97 108 LYS A O 1
ATOM 877 N N . PHE A 1 109 ? 14.749 24.011 -25.506 1.00 65.88 109 PHE A N 1
ATOM 878 C CA . PHE A 1 109 ? 14.791 25.252 -26.280 1.00 65.88 109 PHE A CA 1
ATOM 879 C C . PHE A 1 109 ? 15.928 25.250 -27.314 1.00 65.88 109 PHE A C 1
ATOM 881 O O . PHE A 1 109 ? 15.698 25.574 -28.471 1.00 65.88 109 PHE A O 1
ATOM 888 N N . ILE A 1 110 ? 17.135 24.823 -26.926 1.00 63.34 110 ILE A N 1
ATOM 889 C CA . ILE A 1 110 ? 18.282 24.716 -27.842 1.00 63.34 110 ILE A CA 1
ATOM 890 C C . ILE A 1 110 ? 18.014 23.680 -28.943 1.00 63.34 110 ILE A C 1
ATOM 892 O O . ILE A 1 110 ? 18.300 23.943 -30.107 1.00 63.34 110 ILE A O 1
ATOM 896 N N . SER A 1 111 ? 17.432 22.530 -28.594 1.00 62.28 111 SER A N 1
ATOM 897 C CA . SER A 1 111 ? 17.063 21.490 -29.559 1.00 62.28 111 SER A CA 1
ATOM 898 C C . SER A 1 111 ? 15.995 21.966 -30.548 1.00 62.28 111 SER A C 1
ATOM 900 O O . SER A 1 111 ? 16.118 21.706 -31.740 1.00 62.28 111 SER A O 1
ATOM 902 N N . ASP A 1 112 ? 14.973 22.680 -30.075 1.00 64.31 112 ASP A N 1
ATOM 903 C CA . ASP A 1 112 ? 13.883 23.202 -30.906 1.00 64.31 112 ASP A CA 1
ATOM 904 C C . ASP A 1 112 ? 14.387 24.319 -31.839 1.00 64.31 112 ASP A C 1
ATOM 906 O O . ASP A 1 112 ? 14.013 24.367 -33.012 1.00 64.31 112 ASP A O 1
ATOM 910 N N . VAL A 1 113 ? 15.296 25.178 -31.357 1.00 67.31 113 VAL A N 1
ATOM 911 C CA . VAL A 1 113 ? 15.974 26.202 -32.173 1.00 67.31 113 VAL A CA 1
ATOM 912 C C . VAL A 1 113 ? 16.864 25.555 -33.236 1.00 67.31 113 VAL A C 1
ATOM 914 O O . VAL A 1 113 ? 16.806 25.953 -34.398 1.00 67.31 113 VAL A O 1
ATOM 917 N N . ALA A 1 114 ? 17.646 24.535 -32.874 1.00 58.56 114 ALA A N 1
ATOM 918 C CA . ALA A 1 114 ? 18.496 23.810 -33.816 1.00 58.56 114 ALA A CA 1
ATOM 919 C C . ALA A 1 114 ? 17.668 23.080 -34.885 1.00 58.56 114 ALA A C 1
ATOM 921 O O . ALA A 1 114 ? 17.978 23.180 -36.071 1.00 58.56 114 ALA A O 1
ATOM 922 N N . ALA A 1 115 ? 16.578 22.416 -34.491 1.00 53.12 115 ALA A N 1
ATOM 923 C CA . ALA A 1 115 ? 15.644 21.788 -35.421 1.00 53.12 115 ALA A CA 1
ATOM 924 C C . ALA A 1 115 ? 15.004 22.822 -36.363 1.00 53.12 115 ALA A C 1
ATOM 926 O O . ALA A 1 115 ? 14.958 22.602 -37.571 1.00 53.12 115 ALA A O 1
ATOM 927 N N . GLY A 1 116 ? 14.586 23.983 -35.845 1.00 55.09 116 GLY A N 1
ATOM 928 C CA . GLY A 1 116 ? 14.082 25.090 -36.662 1.00 55.09 116 GLY A CA 1
ATOM 929 C C . GLY A 1 116 ? 15.115 25.610 -37.667 1.00 55.09 116 GLY A C 1
ATOM 930 O O . GLY A 1 116 ? 14.781 25.848 -38.826 1.00 55.09 116 GLY A O 1
ATOM 931 N N . PHE A 1 117 ? 16.380 25.719 -37.259 1.00 56.53 117 PHE A N 1
ATOM 932 C CA . PHE A 1 117 ? 17.470 26.166 -38.129 1.00 56.53 117 PHE A CA 1
ATOM 933 C C . PHE A 1 117 ? 17.792 25.147 -39.233 1.00 56.53 117 PHE A C 1
ATOM 935 O O . PHE A 1 117 ? 17.991 25.527 -40.387 1.00 56.53 117 PHE A O 1
ATOM 942 N N . ILE A 1 118 ? 17.780 23.850 -38.910 1.00 53.41 118 ILE A N 1
ATOM 943 C CA . ILE A 1 118 ? 17.939 22.759 -39.885 1.00 53.41 118 ILE A CA 1
ATOM 944 C C . ILE A 1 118 ? 16.789 22.777 -40.902 1.00 53.41 118 ILE A C 1
ATOM 946 O O . ILE A 1 118 ? 17.035 22.668 -42.101 1.00 53.41 118 ILE A O 1
ATOM 950 N N . VAL A 1 119 ? 15.550 23.002 -40.453 1.00 52.34 119 VAL A N 1
ATOM 951 C CA . VAL A 1 119 ? 14.366 23.097 -41.326 1.00 52.34 119 VAL A CA 1
ATOM 952 C C . VAL A 1 119 ? 14.457 24.289 -42.281 1.00 52.34 119 VAL A C 1
ATOM 954 O O . VAL A 1 119 ? 14.178 24.133 -43.468 1.00 52.34 119 VAL A O 1
ATOM 957 N N . ILE A 1 120 ? 14.891 25.457 -41.796 1.00 56.06 120 ILE A N 1
ATOM 958 C CA . ILE A 1 120 ? 15.103 26.650 -42.634 1.00 56.06 120 ILE A CA 1
ATOM 959 C C . ILE A 1 120 ? 16.202 26.397 -43.674 1.00 56.06 120 ILE A C 1
ATOM 961 O O . ILE A 1 120 ? 16.067 26.814 -44.821 1.00 56.06 120 ILE A O 1
ATOM 965 N N . LYS A 1 121 ? 17.279 25.703 -43.286 1.00 49.62 121 LYS A N 1
ATOM 966 C CA . LYS A 1 121 ? 18.454 25.500 -44.144 1.00 49.62 121 LYS A CA 1
ATOM 967 C C . LYS A 1 121 ? 18.294 24.357 -45.154 1.00 49.62 121 LYS A C 1
ATOM 969 O O . LYS A 1 121 ? 18.927 24.404 -46.202 1.00 49.62 121 LYS A O 1
ATOM 974 N N . GLN A 1 122 ? 17.495 23.330 -44.853 1.00 41.81 122 GLN A N 1
ATOM 975 C CA . GLN A 1 122 ? 17.402 22.110 -45.675 1.00 41.81 122 GLN A CA 1
ATOM 976 C C . GLN A 1 122 ? 16.004 21.819 -46.242 1.00 41.81 122 GLN A C 1
ATOM 978 O O . GLN A 1 122 ? 15.862 20.907 -47.054 1.00 41.81 122 GLN A O 1
ATOM 983 N N . GLY A 1 123 ? 14.959 22.558 -45.854 1.00 47.88 123 GLY A N 1
ATOM 984 C CA . GLY A 1 123 ? 13.618 22.434 -46.444 1.00 47.88 123 GLY A CA 1
ATOM 985 C C . GLY A 1 123 ? 12.904 21.086 -46.230 1.00 47.88 123 GLY A C 1
ATOM 986 O O . GLY A 1 123 ? 11.820 20.896 -46.781 1.00 47.88 123 GLY A O 1
ATOM 987 N N . LYS A 1 124 ? 13.465 20.151 -45.444 1.00 42.62 124 LYS A N 1
ATOM 988 C CA . LYS A 1 124 ? 12.871 18.846 -45.085 1.00 42.62 124 LYS A CA 1
ATOM 989 C C . LYS A 1 124 ? 13.243 18.442 -43.646 1.00 42.62 124 LYS A C 1
ATOM 991 O O . LYS A 1 124 ? 14.307 18.802 -43.153 1.00 42.62 124 LYS A O 1
ATOM 996 N N . TYR A 1 125 ? 12.350 17.709 -42.975 1.00 47.88 125 TYR A N 1
ATOM 997 C CA . TYR A 1 125 ? 12.451 17.324 -41.557 1.00 47.88 125 TYR A CA 1
ATOM 998 C C . TYR A 1 125 ? 13.150 15.973 -41.351 1.00 47.88 125 TYR A C 1
ATOM 1000 O O . TYR A 1 125 ? 12.848 15.023 -42.074 1.00 47.88 125 TYR A O 1
ATOM 1008 N N . PRO A 1 126 ? 13.928 15.826 -40.266 1.00 48.56 126 PRO A N 1
ATOM 1009 C CA . PRO A 1 126 ? 13.910 14.555 -39.542 1.00 48.56 126 PRO A CA 1
ATOM 1010 C C . PRO A 1 126 ? 13.803 14.755 -38.021 1.00 48.56 126 PRO A C 1
ATOM 1012 O O . PRO A 1 126 ? 14.471 15.622 -37.464 1.00 48.56 126 PRO A O 1
ATOM 1015 N N . THR A 1 127 ? 12.990 13.949 -37.322 1.00 44.97 127 THR A N 1
ATOM 1016 C CA . THR A 1 127 ? 13.297 13.456 -35.955 1.00 44.97 127 THR A CA 1
ATOM 1017 C C . THR A 1 127 ? 12.333 12.354 -35.474 1.00 44.97 127 THR A C 1
ATOM 1019 O O . THR A 1 127 ? 11.180 12.266 -35.883 1.00 44.97 127 THR A O 1
ATOM 1022 N N . LEU A 1 128 ? 12.861 11.493 -34.597 1.00 45.56 128 LEU A N 1
ATOM 1023 C CA . LEU A 1 128 ? 12.617 10.047 -34.473 1.00 45.56 128 LEU A CA 1
ATOM 1024 C C . LEU A 1 128 ? 11.305 9.523 -33.837 1.00 45.56 128 LEU A C 1
ATOM 1026 O O . LEU A 1 128 ? 11.198 8.309 -33.701 1.00 45.56 128 LEU A O 1
ATOM 1030 N N . GLN A 1 129 ? 10.330 10.336 -33.406 1.00 45.34 129 GLN A N 1
ATOM 1031 C CA . GLN A 1 129 ? 9.215 9.797 -32.583 1.00 45.34 129 GLN A CA 1
ATOM 1032 C C . GLN A 1 129 ? 7.782 10.217 -32.937 1.00 45.34 129 GLN A C 1
ATOM 1034 O O . GLN A 1 129 ? 6.841 9.710 -32.334 1.00 45.34 129 GLN A O 1
ATOM 1039 N N . SER A 1 130 ? 7.559 11.073 -33.927 1.00 41.75 130 SER A N 1
ATOM 1040 C CA . SER A 1 130 ? 6.198 11.403 -34.367 1.00 41.75 130 SER A CA 1
ATOM 1041 C C . SER A 1 130 ? 6.245 11.897 -35.803 1.00 41.75 130 SE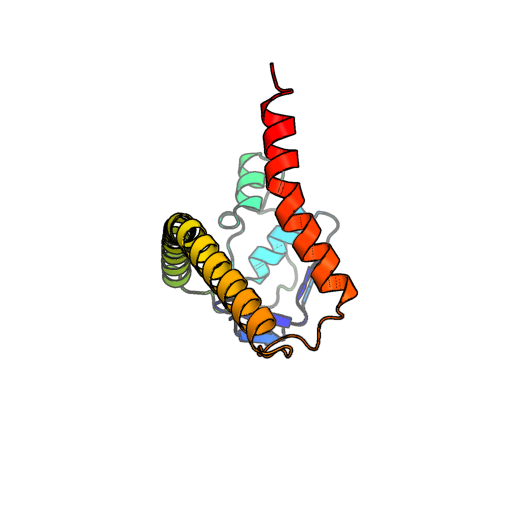R A C 1
ATOM 1043 O O . SER A 1 130 ? 6.993 12.828 -36.089 1.00 41.75 130 SER A O 1
ATOM 1045 N N . GLY A 1 131 ? 5.485 11.256 -36.691 1.00 42.59 131 GLY A N 1
ATOM 1046 C CA . GLY A 1 131 ? 5.448 11.547 -38.124 1.00 42.59 131 GLY A CA 1
ATOM 1047 C C . GLY A 1 131 ? 5.183 13.015 -38.505 1.00 42.59 131 GLY A C 1
ATOM 1048 O O . GLY A 1 131 ? 4.877 13.864 -37.671 1.00 42.59 131 GLY A O 1
ATOM 1049 N N . LEU A 1 132 ? 5.338 13.268 -39.810 1.00 44.28 132 LEU A N 1
ATOM 1050 C CA . LEU A 1 132 ? 5.369 14.555 -40.527 1.00 44.28 132 LEU A CA 1
ATOM 1051 C C . L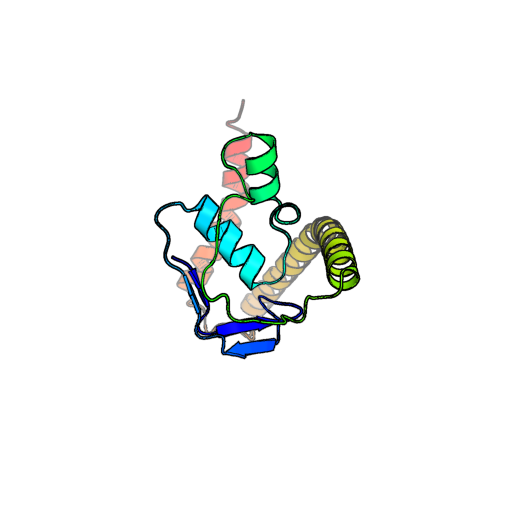EU A 1 132 ? 4.412 15.644 -39.992 1.00 44.28 132 LEU A C 1
ATOM 1053 O O . LEU A 1 132 ? 3.210 15.426 -39.865 1.00 44.28 132 LEU A O 1
ATOM 1057 N N . ILE A 1 133 ? 4.936 16.858 -39.770 1.00 51.25 133 ILE A N 1
ATOM 1058 C CA . ILE A 1 133 ? 4.145 18.044 -39.398 1.00 51.25 133 ILE A CA 1
ATOM 1059 C C . ILE A 1 133 ? 3.831 18.871 -40.655 1.00 51.25 133 ILE A C 1
ATOM 1061 O O . ILE A 1 133 ? 4.734 19.308 -41.364 1.00 51.25 133 ILE A O 1
ATOM 1065 N N . ASP A 1 134 ? 2.543 19.121 -40.900 1.00 53.88 134 ASP A N 1
ATOM 1066 C CA . ASP A 1 134 ? 2.033 19.969 -41.986 1.00 53.88 134 ASP A CA 1
ATOM 1067 C C . ASP A 1 134 ? 2.470 21.447 -41.817 1.00 53.88 134 ASP A C 1
ATOM 1069 O O . ASP A 1 134 ? 2.475 22.003 -40.710 1.00 53.88 134 ASP A O 1
ATOM 1073 N N . ARG A 1 135 ? 2.792 22.118 -42.933 1.00 49.16 135 ARG A N 1
ATOM 1074 C CA . ARG A 1 135 ? 3.259 23.516 -43.039 1.00 49.16 135 ARG A CA 1
ATOM 1075 C C . ARG A 1 135 ? 2.335 24.498 -42.307 1.00 49.16 135 ARG A C 1
ATOM 1077 O O . ARG A 1 135 ? 2.807 25.491 -41.748 1.00 49.16 135 ARG A O 1
ATOM 1084 N N . LYS A 1 136 ? 1.029 24.210 -42.250 1.00 54.25 136 LYS A N 1
ATOM 1085 C CA . LYS A 1 136 ? 0.045 25.005 -41.488 1.00 54.25 136 LYS A CA 1
ATOM 1086 C C . LYS A 1 136 ? 0.285 24.962 -39.974 1.00 54.25 136 LYS A C 1
ATOM 1088 O O . LYS A 1 136 ? 0.143 25.983 -39.299 1.00 54.25 136 LYS A O 1
ATOM 1093 N N . ILE A 1 137 ? 0.677 23.809 -39.430 1.00 54.47 137 ILE A N 1
ATOM 1094 C CA . ILE A 1 137 ? 0.943 23.638 -37.994 1.00 54.47 137 ILE A CA 1
ATOM 1095 C C . ILE A 1 137 ? 2.242 24.355 -37.611 1.00 54.47 137 ILE A C 1
ATOM 1097 O O . ILE A 1 137 ? 2.273 25.026 -36.579 1.00 54.47 137 ILE A O 1
ATOM 1101 N N . PHE A 1 138 ? 3.270 24.301 -38.466 1.00 58.66 138 PHE A N 1
ATOM 1102 C CA . PHE A 1 138 ? 4.521 25.042 -38.271 1.00 58.66 138 PHE A CA 1
ATOM 1103 C C . PHE A 1 138 ? 4.282 26.553 -38.146 1.00 58.66 138 PHE A C 1
ATOM 1105 O O . PHE A 1 138 ? 4.693 27.162 -37.158 1.00 58.66 138 PHE A O 1
ATOM 1112 N N . TRP A 1 139 ? 3.545 27.151 -39.088 1.00 59.59 139 TRP A N 1
ATOM 1113 C CA . TRP A 1 139 ? 3.227 28.583 -39.039 1.00 59.59 139 TRP A CA 1
ATOM 1114 C C . TRP A 1 139 ? 2.410 28.970 -37.805 1.00 59.59 139 TRP A C 1
ATOM 1116 O O . TRP A 1 139 ? 2.636 30.033 -37.222 1.00 59.59 139 TRP A O 1
ATOM 1126 N N . ARG A 1 140 ? 1.504 28.098 -37.353 1.00 63.75 140 ARG A N 1
ATOM 1127 C CA . ARG A 1 140 ? 0.715 28.305 -36.130 1.00 63.75 140 ARG A CA 1
ATOM 1128 C C . ARG A 1 140 ? 1.577 28.263 -34.863 1.00 63.75 140 ARG A C 1
ATOM 1130 O O . ARG A 1 140 ? 1.361 29.057 -33.949 1.00 63.75 140 ARG A O 1
ATOM 1137 N N . VAL A 1 141 ? 2.568 27.372 -34.805 1.00 61.88 141 VAL A N 1
ATOM 1138 C CA . VAL A 1 141 ? 3.531 27.307 -33.691 1.00 61.88 141 VAL A CA 1
ATOM 1139 C C . VAL A 1 141 ? 4.477 28.509 -33.716 1.00 61.88 141 VAL A C 1
ATOM 1141 O O . VAL A 1 141 ? 4.651 29.157 -32.685 1.00 61.88 141 VAL A O 1
ATOM 1144 N N . LEU A 1 142 ? 5.015 28.874 -34.882 1.00 64.44 142 LEU A N 1
ATOM 1145 C CA . LEU A 1 142 ? 5.940 30.000 -35.036 1.00 64.44 142 LEU A CA 1
ATOM 1146 C C . LEU A 1 142 ? 5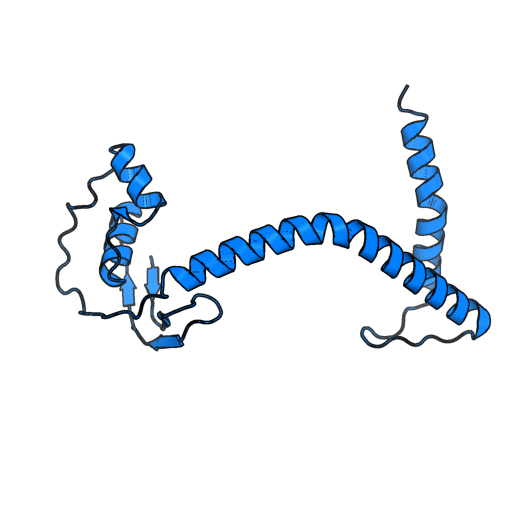.283 31.337 -34.658 1.00 64.44 142 LEU A C 1
ATOM 1148 O O . LEU A 1 142 ? 5.825 32.101 -33.860 1.00 64.44 142 LEU A O 1
ATOM 1152 N N . THR A 1 143 ? 4.071 31.590 -35.154 1.00 69.56 143 THR A N 1
ATOM 1153 C CA . THR A 1 143 ? 3.301 32.792 -34.786 1.00 69.56 143 THR A CA 1
ATOM 1154 C C . THR A 1 143 ? 2.954 32.819 -33.298 1.00 69.56 143 THR A C 1
ATOM 1156 O O . THR A 1 143 ? 3.000 33.883 -32.682 1.00 69.56 143 THR A O 1
ATOM 1159 N N . SER A 1 144 ? 2.688 31.662 -32.685 1.00 58.66 144 SER A N 1
ATOM 1160 C CA . SER A 1 144 ? 2.462 31.549 -31.237 1.00 58.66 144 SER A CA 1
ATOM 1161 C C . SER A 1 144 ? 3.726 31.829 -30.418 1.00 58.66 144 SER A C 1
ATOM 1163 O O . SER A 1 144 ? 3.640 32.457 -29.362 1.00 58.66 144 SER A O 1
ATOM 1165 N N . MET A 1 145 ? 4.901 31.408 -30.899 1.00 64.25 145 MET A N 1
ATOM 1166 C CA . MET A 1 145 ? 6.191 31.693 -30.261 1.00 64.25 145 MET A CA 1
ATOM 1167 C C . MET A 1 145 ? 6.567 33.174 -30.350 1.00 64.25 145 MET A C 1
ATOM 1169 O O . MET A 1 145 ? 7.073 33.712 -29.371 1.00 64.25 145 MET A O 1
ATOM 1173 N N . ILE A 1 146 ? 6.266 33.840 -31.470 1.00 71.88 146 ILE A N 1
ATOM 1174 C CA . ILE A 1 146 ? 6.518 35.278 -31.650 1.00 71.88 146 ILE A CA 1
ATOM 1175 C C . ILE A 1 146 ? 5.513 36.117 -30.851 1.00 71.88 146 ILE A C 1
ATOM 1177 O O . ILE A 1 146 ? 5.904 37.086 -30.212 1.00 71.88 146 ILE A O 1
ATOM 1181 N N . ARG A 1 147 ? 4.224 35.745 -30.821 1.00 65.06 147 ARG A N 1
ATOM 1182 C CA . ARG A 1 147 ? 3.192 36.505 -30.086 1.00 65.06 147 ARG A CA 1
ATOM 1183 C C . ARG A 1 147 ? 3.286 36.343 -28.569 1.00 65.06 147 ARG A C 1
ATOM 1185 O O . ARG A 1 147 ? 2.975 37.284 -27.846 1.00 65.06 147 ARG A O 1
ATOM 1192 N N . ARG A 1 148 ? 3.729 35.185 -28.067 1.00 63.84 148 ARG A N 1
ATOM 1193 C CA . ARG A 1 148 ? 3.850 34.900 -26.623 1.00 63.84 148 ARG A CA 1
ATOM 1194 C C . ARG A 1 148 ? 4.614 35.958 -25.813 1.00 63.84 148 ARG A C 1
ATOM 1196 O O . ARG A 1 148 ? 4.068 36.382 -24.798 1.00 63.84 148 ARG A O 1
ATOM 1203 N N . PRO A 1 149 ? 5.829 36.395 -26.196 1.00 64.62 149 PRO A N 1
ATOM 1204 C CA . PRO A 1 149 ? 6.552 37.418 -25.446 1.00 64.62 149 PRO A CA 1
ATOM 1205 C C . PRO A 1 149 ? 5.815 38.761 -25.438 1.00 64.62 149 PRO A C 1
ATOM 1207 O O . PRO A 1 149 ? 5.767 39.394 -24.391 1.00 64.62 149 PRO A O 1
ATOM 1210 N N . PHE A 1 150 ? 5.157 39.151 -26.535 1.00 71.75 150 PHE A N 1
ATOM 1211 C CA . PHE A 1 150 ? 4.352 40.379 -26.585 1.00 71.75 150 PHE A CA 1
ATOM 1212 C C . PHE A 1 150 ? 3.090 40.293 -25.719 1.00 71.75 150 PHE A C 1
ATOM 1214 O O . PHE A 1 150 ? 2.772 41.247 -25.015 1.00 71.75 150 PHE A O 1
ATOM 1221 N N . VAL A 1 151 ? 2.405 39.144 -25.695 1.00 69.50 151 VAL A N 1
ATOM 1222 C CA . VAL A 1 151 ? 1.244 38.920 -24.814 1.00 69.50 151 VAL A CA 1
ATOM 1223 C C . VAL A 1 151 ? 1.666 38.971 -23.344 1.00 69.50 151 VAL A C 1
ATOM 1225 O O . VAL A 1 151 ? 1.035 39.666 -22.548 1.00 69.50 151 VAL A O 1
ATOM 1228 N N . LEU A 1 152 ? 2.767 38.308 -22.984 1.00 69.38 152 LEU A N 1
ATOM 1229 C CA . LEU A 1 152 ? 3.310 38.336 -21.622 1.00 69.38 152 LEU A CA 1
ATOM 1230 C C . LEU A 1 152 ? 3.786 39.740 -21.215 1.00 69.38 152 LEU A C 1
ATOM 1232 O O . LEU A 1 152 ? 3.578 40.140 -20.072 1.00 69.38 152 LEU A O 1
ATOM 1236 N N . LEU A 1 153 ? 4.368 40.506 -22.143 1.00 68.50 153 LEU A N 1
ATOM 1237 C CA . LEU A 1 153 ? 4.768 41.896 -21.917 1.00 68.50 153 LEU A CA 1
ATOM 1238 C C . LEU A 1 153 ? 3.543 42.808 -21.738 1.00 68.50 153 LEU A C 1
ATOM 1240 O O . LEU A 1 153 ? 3.517 43.620 -20.818 1.00 68.50 153 LEU A O 1
ATOM 1244 N N . SER A 1 154 ? 2.494 42.616 -22.545 1.00 69.88 154 SER A N 1
ATOM 1245 C CA . SER A 1 154 ? 1.241 43.375 -22.441 1.00 69.88 154 SER A CA 1
ATOM 1246 C C . SER A 1 154 ? 0.498 43.118 -21.124 1.00 69.88 154 SER A C 1
ATOM 1248 O O . SER A 1 154 ? -0.036 44.050 -20.531 1.00 69.88 154 SER A O 1
ATOM 1250 N N . HIS A 1 155 ? 0.530 41.880 -20.614 1.00 64.50 155 HIS A N 1
ATOM 1251 C CA . HIS A 1 155 ? -0.026 41.532 -19.304 1.00 64.50 155 HIS A CA 1
ATOM 1252 C C . HIS A 1 155 ? 0.777 42.128 -18.145 1.00 64.50 155 HIS A C 1
ATOM 1254 O O . HIS A 1 155 ? 0.204 42.437 -17.106 1.00 64.50 155 HIS A O 1
ATOM 1260 N N . LYS A 1 156 ? 2.093 42.297 -18.316 1.00 63.62 156 LYS A N 1
ATOM 1261 C CA . LYS A 1 156 ? 2.972 42.905 -17.310 1.00 63.62 156 LYS A CA 1
ATOM 1262 C C . LYS A 1 156 ? 2.847 44.435 -17.270 1.00 63.62 156 LYS A C 1
ATOM 1264 O O . LYS A 1 156 ? 3.071 45.020 -16.221 1.00 63.62 156 LYS A O 1
ATOM 1269 N N . LEU A 1 157 ? 2.478 45.058 -18.393 1.00 62.59 157 LEU A N 1
ATOM 1270 C CA . LEU A 1 157 ? 2.242 46.504 -18.517 1.00 62.59 157 LEU A CA 1
ATOM 1271 C C . LEU A 1 157 ? 0.828 46.930 -18.086 1.00 62.59 157 LEU A C 1
ATOM 1273 O O . LEU A 1 157 ? 0.669 48.032 -17.587 1.00 62.59 157 LEU A O 1
ATOM 1277 N N . LYS A 1 158 ? -0.185 46.064 -18.234 1.00 60.41 158 LYS A N 1
ATOM 1278 C CA . LYS A 1 158 ? -1.568 46.297 -17.754 1.00 60.41 158 LYS A CA 1
ATOM 1279 C C . LYS A 1 158 ? -1.792 45.924 -16.277 1.00 60.41 158 LYS A C 1
ATOM 1281 O O . LYS A 1 158 ? -2.930 45.836 -15.833 1.00 60.41 158 LYS A O 1
ATOM 1286 N N . GLY A 1 159 ? -0.714 45.631 -15.551 1.00 57.19 159 GLY A N 1
ATOM 1287 C CA . GLY A 1 159 ? -0.707 45.309 -14.122 1.00 57.19 159 GLY A CA 1
ATOM 1288 C C . GLY A 1 159 ? -0.175 46.450 -13.249 1.00 57.19 159 GLY A C 1
ATOM 1289 O O . GLY A 1 159 ? 0.548 46.165 -12.295 1.00 57.19 159 GLY A O 1
ATOM 1290 N N . ILE A 1 160 ? -0.488 47.699 -13.617 1.00 47.53 160 ILE A N 1
ATOM 1291 C CA . ILE A 1 160 ? -0.513 48.912 -12.778 1.00 47.53 160 ILE A CA 1
ATOM 1292 C C . ILE A 1 160 ? -1.871 49.563 -13.029 1.00 47.53 160 ILE A C 1
ATOM 1294 O O . ILE A 1 160 ? -2.245 49.635 -14.224 1.00 47.53 160 ILE A O 1
#

InterPro domains:
  IPR007160 Domain of unkno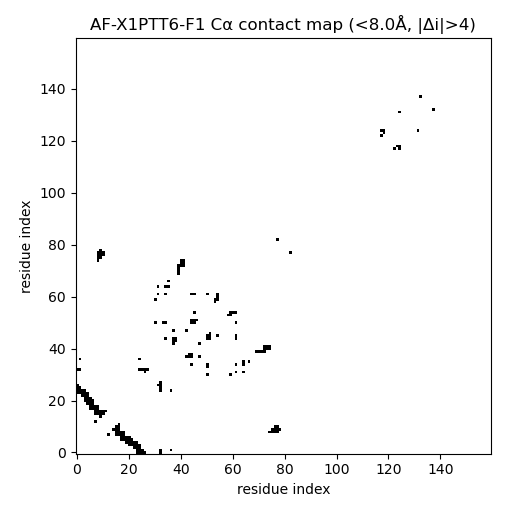wn function DUF362 [PF04015] (1-39)

Foldseek 3Di:
DDDPCWDFAAPDDPPTDIDGDHDDFDDPDPLLRVLLVCVLQVHHLCVPPVSVVCVVVVVDDSPPDDDDDRDDDDGHHHDPVVVVVVVVVVVVCVVVVVVVVVVVVVVVVVVVVVQVVCC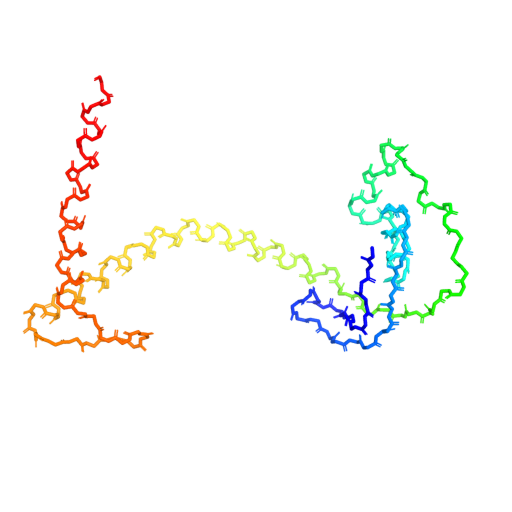VVPVDHDDDDDDDDDPVVVVVVVVCVVVVVVVVVVVVVVPD

Organism: NCBI:txid412755

Sequence (160 aa):
VVDGIYSMEGAGPSDGDLRKTNILLFGDDPIATDVVAAKIMGIKPSRVPVLRLVKKKRISDLNHEKIENLPNFHFKQAPWYSFAARRFGLRYQKRASKRYKKKRERAKFISDVAAGFIVIKQGKYPTLQSGLIDRKIFWRVLTSMIRRPFVLLSHKLKGI